Protein AF-A0A7D9IH21-F1 (afdb_monomer_lite)

Radius of gyration: 27.2 Å; chains: 1; bounding box: 64×26×74 Å

InterPro domains:
  IPR001841 Zinc finger, RING-type [PS50089] (50-92)
  IPR013083 Zinc finger, RING/FYVE/PHD-type [G3DSA:3.30.40.10] (25-113)

Foldseek 3Di:
DVVVVVVVVVVVVVVVVVVVVVVVVVVVVVVVVVVVVVVVLVVVQQQQAALQPRHRAAPQWKAWPVVRGTNGDPVRLVVCVVVVQQADSPPRHGRTDIDTHGPPCVVVVVVVSDD

pLDDT: mean 84.57, std 10.25, range [42.75, 95.56]

Sequence (115 aa):
MAVTESLETALQAFKGSVEEALKSHMSHQGYIETAVEEALLSEILEFVRCIICKEATNPPIVVATCCESIIGYYQCAKTWRDSGKNTCPKCREEGFNCSTINLKGLDNFLRGVHY

Structure (mmCIF, N/CA/C/O backbone):
data_AF-A0A7D9IH21-F1
#
_entry.id   AF-A0A7D9IH21-F1
#
loop_
_atom_site.group_PDB
_atom_site.id
_atom_site.type_symbol
_atom_site.label_atom_id
_atom_site.label_alt_id
_atom_site.label_comp_id
_atom_site.label_asym_id
_atom_site.label_entity_id
_atom_site.label_seq_id
_atom_site.pdbx_PDB_ins_code
_atom_site.Cartn_x
_atom_site.Cartn_y
_atom_site.Cartn_z
_atom_site.occupancy
_atom_site.B_iso_or_equiv
_atom_site.auth_seq_id
_atom_site.auth_comp_id
_atom_site.auth_asym_id
_atom_site.auth_atom_id
_atom_site.pdbx_PDB_model_num
ATOM 1 N N . MET A 1 1 ? -45.600 3.493 57.830 1.00 61.28 1 MET A N 1
ATOM 2 C CA . MET A 1 1 ? -44.351 4.264 57.658 1.00 61.28 1 MET A CA 1
ATOM 3 C C . MET A 1 1 ? -43.173 3.381 57.247 1.00 61.28 1 MET A C 1
ATOM 5 O O . MET A 1 1 ? -42.564 3.702 56.247 1.00 61.28 1 MET A O 1
ATOM 9 N N . ALA A 1 2 ? -42.914 2.233 57.887 1.00 62.25 2 ALA A N 1
ATOM 10 C CA . ALA A 1 2 ? -41.777 1.369 57.512 1.00 62.25 2 ALA A CA 1
ATOM 11 C C . ALA A 1 2 ? -41.855 0.721 56.104 1.00 62.25 2 ALA A C 1
ATOM 13 O O . ALA A 1 2 ? -40.837 0.471 55.468 1.00 62.25 2 ALA A O 1
ATOM 14 N N . VAL A 1 3 ? -43.063 0.448 55.592 1.00 65.25 3 VAL A N 1
ATOM 15 C CA . VAL A 1 3 ? -43.251 -0.226 54.287 1.00 65.25 3 VAL A CA 1
ATOM 16 C C . VAL A 1 3 ? -42.898 0.688 53.107 1.00 65.25 3 VAL A C 1
ATOM 18 O O . VAL A 1 3 ? -42.358 0.225 52.109 1.00 65.25 3 VAL A O 1
ATOM 21 N N . THR A 1 4 ? -43.171 1.988 53.223 1.00 71.25 4 THR A N 1
ATOM 22 C CA . THR A 1 4 ? -42.893 2.983 52.176 1.00 71.25 4 THR A CA 1
ATOM 23 C C . THR A 1 4 ? -41.397 3.274 52.044 1.00 71.25 4 THR A C 1
ATOM 25 O O . THR A 1 4 ? -40.894 3.299 50.928 1.00 71.25 4 THR A O 1
ATOM 28 N N . GLU A 1 5 ? -40.663 3.364 53.158 1.00 74.56 5 GLU A N 1
ATOM 29 C CA . GLU A 1 5 ? -39.197 3.547 53.153 1.00 74.56 5 GLU A CA 1
ATOM 30 C C . GLU A 1 5 ? -38.461 2.335 52.557 1.00 74.56 5 GLU A C 1
ATOM 32 O O . GLU A 1 5 ? -37.491 2.475 51.806 1.00 74.56 5 GLU A O 1
ATOM 37 N N . SER A 1 6 ? -38.955 1.124 52.838 1.00 80.50 6 SER A N 1
ATOM 38 C CA . SER A 1 6 ? -38.430 -0.100 52.226 1.00 80.50 6 SER A CA 1
ATOM 39 C C . SER A 1 6 ? -38.660 -0.147 50.713 1.00 80.50 6 SER A C 1
ATOM 41 O O . SER A 1 6 ? -37.826 -0.695 49.992 1.00 80.50 6 SER A O 1
ATOM 43 N N . LEU A 1 7 ? -39.779 0.402 50.227 1.00 81.44 7 LEU A N 1
ATOM 44 C CA . LEU A 1 7 ? -40.109 0.418 48.803 1.00 81.44 7 LEU A CA 1
ATOM 45 C C . LEU A 1 7 ? -39.249 1.437 48.042 1.00 81.44 7 LEU A C 1
ATOM 47 O O . LEU A 1 7 ? -38.740 1.124 46.970 1.00 81.44 7 LEU A O 1
ATOM 51 N N . GLU A 1 8 ? -39.034 2.624 48.616 1.00 88.38 8 GLU A N 1
ATOM 52 C CA . GLU A 1 8 ? -38.172 3.665 48.038 1.00 88.38 8 GLU A CA 1
ATOM 53 C C . GLU A 1 8 ? -36.718 3.199 47.936 1.00 88.38 8 GLU A C 1
ATOM 55 O O . GLU A 1 8 ? -36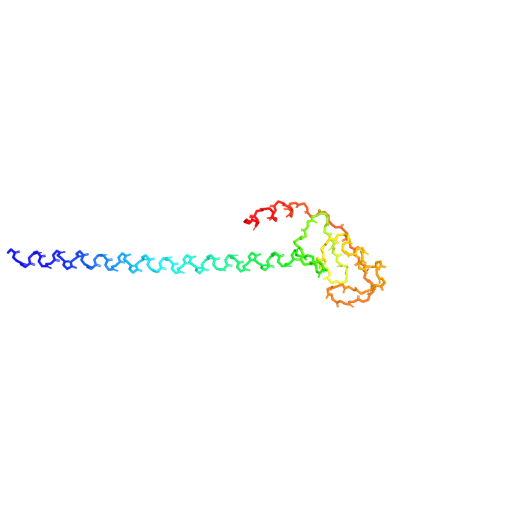.085 3.351 46.894 1.00 88.38 8 GLU A O 1
ATOM 60 N N . THR A 1 9 ? -36.213 2.531 48.974 1.00 91.75 9 THR A N 1
ATOM 61 C CA . THR A 1 9 ? -34.849 1.982 48.980 1.00 91.75 9 THR A CA 1
ATOM 62 C C . THR A 1 9 ? -34.662 0.933 47.878 1.00 91.75 9 THR A C 1
ATOM 64 O O . THR A 1 9 ? -33.656 0.943 47.165 1.00 91.75 9 THR A O 1
ATOM 67 N N . ALA A 1 10 ? -35.651 0.055 47.691 1.00 87.12 10 ALA A N 1
ATOM 68 C CA . ALA A 1 10 ? -35.635 -0.948 46.629 1.00 87.12 10 ALA A CA 1
ATOM 69 C C . ALA A 1 10 ? -35.704 -0.309 45.231 1.00 87.12 10 ALA A C 1
ATOM 71 O O . ALA A 1 10 ? -35.009 -0.751 44.314 1.00 87.12 10 ALA A O 1
ATOM 72 N N . LEU A 1 11 ? -36.494 0.757 45.071 1.00 86.62 11 LEU A N 1
ATOM 73 C CA . LEU A 1 11 ? -36.621 1.486 43.810 1.00 86.62 11 LEU A CA 1
ATOM 74 C C . LEU A 1 11 ? -35.313 2.204 43.436 1.00 86.62 11 LEU A C 1
ATOM 76 O O . LEU A 1 11 ? -34.883 2.144 42.283 1.00 86.62 11 LEU A O 1
ATOM 80 N N . GLN A 1 12 ? -34.646 2.821 44.417 1.00 89.94 12 GLN A N 1
ATOM 81 C CA . GLN A 1 12 ? -33.330 3.441 44.249 1.00 89.94 12 GLN A CA 1
ATOM 82 C C . GLN A 1 12 ? -32.267 2.411 43.838 1.00 89.94 12 GLN A C 1
ATOM 84 O O . GLN A 1 12 ? -31.505 2.654 42.901 1.00 89.94 12 GLN A O 1
ATOM 89 N N . ALA A 1 13 ? -32.233 1.251 44.502 1.00 91.50 13 ALA A N 1
ATOM 90 C CA . ALA A 1 13 ? -31.278 0.184 44.201 1.00 91.50 13 ALA A CA 1
ATOM 91 C C . ALA A 1 13 ? -31.494 -0.412 42.799 1.00 91.50 13 ALA A C 1
ATOM 93 O O . ALA A 1 13 ? -30.534 -0.648 42.059 1.00 91.50 13 ALA A O 1
ATOM 94 N N . PHE A 1 14 ? -32.757 -0.601 42.403 1.00 87.44 14 PHE A N 1
ATOM 95 C CA . PHE A 1 14 ? -33.105 -1.053 41.059 1.00 87.44 14 PHE A CA 1
ATOM 96 C C . PHE A 1 14 ? -32.673 -0.037 39.997 1.00 87.44 14 PHE A C 1
ATOM 98 O O . PHE A 1 14 ? -32.036 -0.409 39.013 1.00 87.44 14 PHE A O 1
ATOM 105 N N . LYS A 1 15 ? -32.941 1.255 40.222 1.00 89.38 15 LYS A N 1
ATOM 106 C CA . LYS A 1 15 ? -32.532 2.325 39.306 1.00 89.38 15 LYS A CA 1
ATOM 107 C C . LYS A 1 15 ? -31.012 2.370 39.116 1.00 89.38 15 LYS A C 1
ATOM 109 O O . LYS A 1 15 ? -30.556 2.418 37.977 1.00 89.38 15 LYS A O 1
ATOM 114 N N . GLY A 1 16 ? -30.238 2.285 40.201 1.00 88.19 16 GLY A N 1
ATOM 115 C CA . GLY A 1 16 ? -28.773 2.242 40.125 1.00 88.19 16 GLY A CA 1
ATOM 116 C C . GLY A 1 16 ? -28.258 1.037 39.330 1.00 88.19 16 GLY A C 1
ATOM 117 O O . GLY A 1 16 ? -27.397 1.187 38.468 1.00 88.19 16 GLY A O 1
ATOM 118 N N . SER A 1 17 ? -28.862 -0.136 39.540 1.00 89.06 17 SER A N 1
ATOM 119 C CA . SER A 1 17 ? -28.497 -1.365 38.818 1.00 89.06 17 SER A CA 1
ATOM 120 C C . SER A 1 17 ? -28.770 -1.263 37.311 1.00 89.06 17 SER A C 1
ATOM 122 O O . SER A 1 17 ? -27.969 -1.723 36.499 1.00 89.06 17 SER A O 1
ATOM 124 N N . VAL A 1 18 ? -29.885 -0.632 36.925 1.00 85.56 18 VAL A N 1
ATOM 125 C CA . VAL A 1 18 ? -30.233 -0.390 35.516 1.00 85.56 18 VAL A CA 1
ATOM 126 C C . VAL A 1 18 ? -29.259 0.597 34.869 1.00 85.56 18 VAL A C 1
ATOM 128 O O . VAL A 1 18 ? -28.803 0.352 33.754 1.00 85.56 18 VAL A O 1
ATOM 131 N N . GLU A 1 19 ? -28.899 1.684 35.557 1.00 85.00 19 GLU A N 1
ATOM 132 C CA . GLU A 1 19 ? -27.933 2.670 35.052 1.00 85.00 19 GLU A CA 1
ATOM 133 C C . GLU A 1 19 ? -26.534 2.069 34.848 1.00 85.00 19 GLU A C 1
ATOM 135 O O . GLU A 1 19 ? -25.860 2.386 33.867 1.00 85.00 19 GLU A O 1
ATOM 140 N N . GLU A 1 20 ? -26.096 1.185 35.742 1.00 85.00 20 GLU A N 1
ATOM 141 C CA . GLU A 1 20 ? -24.795 0.520 35.649 1.00 85.00 20 GLU A CA 1
ATOM 142 C C . GLU A 1 20 ? -24.752 -0.516 34.517 1.00 85.00 20 GLU A C 1
ATOM 144 O O . GLU A 1 20 ? -23.797 -0.542 33.736 1.00 85.00 20 GLU A O 1
ATOM 149 N N . ALA A 1 21 ? -25.830 -1.286 34.337 1.00 79.38 21 ALA A N 1
ATOM 150 C CA . ALA A 1 21 ? -25.976 -2.201 33.206 1.00 79.38 21 ALA A CA 1
ATOM 151 C C . ALA A 1 21 ? -25.997 -1.461 31.854 1.00 79.38 21 ALA A C 1
ATOM 153 O O . ALA A 1 21 ? -25.347 -1.896 30.901 1.00 79.38 21 ALA A O 1
ATOM 154 N N . LEU A 1 22 ? -26.684 -0.313 31.772 1.00 72.31 22 LEU A N 1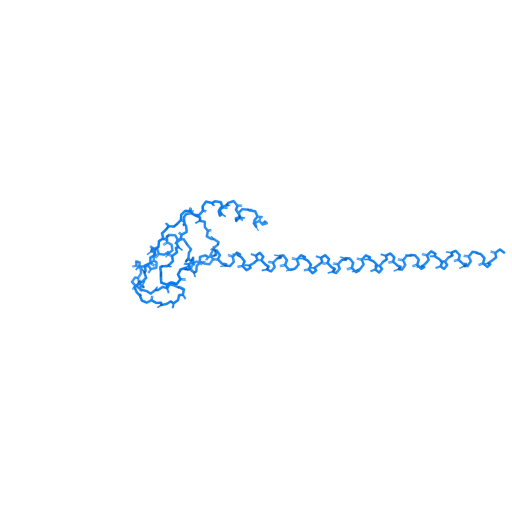
ATOM 155 C CA . LEU A 1 22 ? -26.686 0.552 30.584 1.00 72.31 22 LEU A CA 1
ATOM 156 C C . LEU A 1 22 ? -25.284 1.089 30.269 1.00 72.31 22 LEU A C 1
ATOM 158 O O . LEU A 1 22 ? -24.845 1.004 29.124 1.00 72.31 22 LEU A O 1
ATOM 162 N N . LYS A 1 23 ? -24.551 1.581 31.277 1.00 76.56 23 LYS A N 1
ATOM 163 C CA . LYS A 1 23 ? -23.167 2.060 31.109 1.00 76.56 23 LYS A CA 1
ATOM 164 C C . LYS A 1 23 ? -22.223 0.953 30.641 1.00 76.56 23 LYS A C 1
ATOM 166 O O . LYS A 1 23 ? -21.418 1.194 29.746 1.00 76.56 23 LYS A O 1
ATOM 171 N N . SER A 1 24 ? -22.344 -0.251 31.205 1.00 72.25 24 SER A N 1
ATOM 172 C CA . SER A 1 24 ? -21.542 -1.410 30.798 1.00 72.25 24 SER A CA 1
ATOM 173 C C . SER A 1 24 ? -21.854 -1.851 29.367 1.00 72.25 24 SER A C 1
ATOM 175 O O . SER A 1 24 ? -20.946 -2.176 28.614 1.00 72.25 24 SER A O 1
ATOM 177 N N . HIS A 1 25 ? -23.119 -1.850 28.942 1.00 66.19 25 HIS A N 1
ATOM 178 C CA . HIS A 1 25 ? -23.463 -2.219 27.566 1.00 66.19 25 HIS A CA 1
ATOM 179 C C . HIS A 1 25 ? -23.023 -1.167 26.540 1.00 66.19 25 HIS A C 1
ATOM 181 O O . HIS A 1 25 ? -22.510 -1.530 25.481 1.00 66.19 25 HIS A O 1
ATOM 187 N N . MET A 1 26 ? -23.161 0.123 26.860 1.00 62.41 26 MET A N 1
ATOM 188 C CA . MET A 1 26 ? -22.694 1.209 25.994 1.00 62.41 26 MET A CA 1
ATOM 189 C C . MET A 1 26 ? -21.166 1.232 25.857 1.00 62.41 26 MET A C 1
ATOM 191 O O . MET A 1 26 ? -20.661 1.517 24.773 1.00 62.41 26 MET A O 1
ATOM 195 N N . SER A 1 27 ? -20.420 0.894 26.915 1.00 64.75 27 SER A N 1
ATOM 196 C CA . SER A 1 27 ? -18.955 0.815 26.848 1.00 64.75 27 SER A CA 1
ATOM 197 C C . SER A 1 27 ? -18.470 -0.338 25.962 1.00 64.75 27 SER A C 1
ATOM 199 O O . SER A 1 27 ? -17.488 -0.175 25.242 1.00 64.75 27 SER A O 1
ATOM 201 N N . HIS A 1 28 ? -19.181 -1.470 25.940 1.00 62.81 28 HIS A N 1
ATOM 202 C CA . HIS A 1 28 ? -18.883 -2.571 25.020 1.00 62.81 28 HIS A CA 1
ATOM 203 C C . HIS A 1 28 ? -19.198 -2.227 23.562 1.00 62.81 28 HIS A C 1
ATOM 205 O O . HIS A 1 28 ? -18.428 -2.595 22.678 1.00 62.81 28 HIS A O 1
ATOM 211 N N . GLN A 1 29 ? -20.294 -1.513 23.299 1.00 64.44 29 GLN A N 1
ATOM 212 C CA . GLN A 1 29 ? -20.636 -1.110 21.937 1.00 64.44 29 GLN A CA 1
ATOM 213 C C . GLN A 1 29 ? -19.634 -0.088 21.380 1.00 64.44 29 GLN A C 1
ATOM 215 O O . GLN A 1 29 ? -19.131 -0.284 20.277 1.00 64.44 29 GLN A O 1
ATOM 220 N N . GLY A 1 30 ? -19.250 0.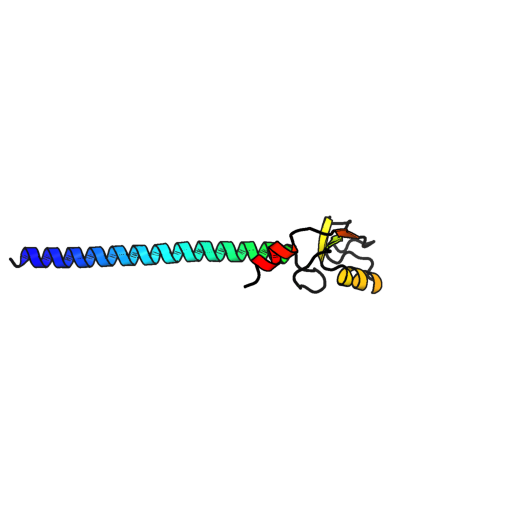917 22.176 1.00 65.38 30 GLY A N 1
ATOM 221 C CA . GLY A 1 30 ? -18.200 1.867 21.791 1.00 65.38 30 GLY A CA 1
ATOM 222 C C . GLY A 1 30 ? -16.839 1.196 21.575 1.00 65.38 30 GLY A C 1
ATOM 223 O O . GLY A 1 30 ? -16.127 1.539 20.640 1.00 65.38 30 GLY A O 1
ATOM 224 N N . TYR A 1 31 ? -16.501 0.179 22.375 1.00 68.88 31 TYR A N 1
ATOM 225 C CA . TYR A 1 31 ? -15.276 -0.601 22.180 1.00 68.88 31 TYR A CA 1
ATOM 226 C C . TYR A 1 31 ? -15.271 -1.376 20.853 1.00 68.88 31 TYR A C 1
ATOM 228 O O . TYR A 1 31 ? -14.254 -1.401 20.163 1.00 68.88 31 TYR A O 1
ATOM 236 N N . ILE A 1 32 ? -16.397 -1.998 20.483 1.00 74.94 32 ILE A N 1
ATOM 237 C CA . ILE A 1 32 ? -16.521 -2.719 19.208 1.00 74.94 32 ILE A CA 1
ATOM 238 C C . ILE A 1 32 ? -16.413 -1.745 18.031 1.00 74.94 32 ILE A C 1
ATOM 240 O O . ILE A 1 32 ? -15.699 -2.038 17.077 1.00 74.94 32 ILE A O 1
ATOM 244 N N . GLU A 1 33 ? -17.082 -0.593 18.102 1.00 76.75 33 GLU A N 1
ATOM 245 C CA . GLU A 1 33 ? -17.029 0.436 17.057 1.00 76.75 33 GLU A CA 1
ATOM 246 C C . GLU A 1 33 ? -15.593 0.942 16.844 1.00 76.75 33 GLU A C 1
ATOM 248 O O . GLU A 1 33 ? -15.090 0.877 15.724 1.00 76.75 33 GLU A O 1
ATOM 253 N N . THR A 1 34 ? -14.882 1.316 17.914 1.00 76.88 34 THR A N 1
ATOM 254 C CA . THR A 1 34 ? -13.477 1.751 17.822 1.00 76.88 34 THR A CA 1
ATOM 255 C C . THR A 1 34 ? -12.558 0.652 17.285 1.00 76.88 34 THR A C 1
ATOM 257 O O . THR A 1 34 ? -11.733 0.912 16.414 1.00 76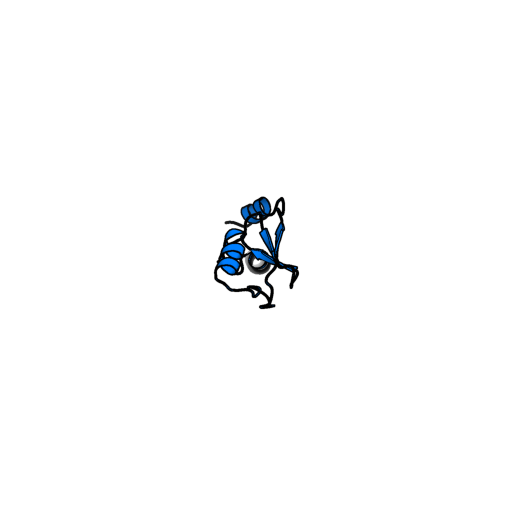.88 34 THR A O 1
ATOM 260 N N . ALA A 1 35 ? -12.711 -0.595 17.742 1.00 77.81 35 ALA A N 1
ATOM 261 C CA . ALA A 1 35 ? -11.881 -1.701 17.263 1.00 77.81 35 ALA A CA 1
ATOM 262 C C . ALA A 1 35 ? -12.086 -1.981 15.762 1.00 77.81 35 ALA A C 1
ATOM 264 O O . ALA A 1 35 ? -11.135 -2.315 15.051 1.00 77.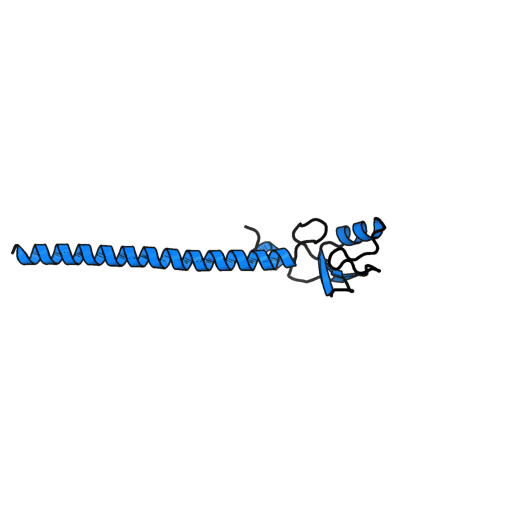81 35 ALA A O 1
ATOM 265 N N . VAL A 1 36 ? -13.320 -1.836 15.266 1.00 84.81 36 VAL A N 1
ATOM 266 C CA . VAL A 1 36 ? -13.634 -1.969 13.836 1.00 84.81 36 VAL A CA 1
ATOM 267 C C . VAL A 1 36 ? -13.026 -0.818 13.035 1.00 84.81 36 VAL A C 1
ATOM 269 O O . VAL A 1 36 ? -12.428 -1.067 11.988 1.00 84.81 36 VAL A O 1
ATOM 272 N N . GLU A 1 37 ? -13.133 0.421 13.517 1.00 84.69 37 GLU A N 1
ATOM 273 C CA . GLU A 1 37 ? -12.523 1.591 12.874 1.00 84.69 37 GLU A CA 1
ATOM 274 C C . GLU A 1 37 ? -10.998 1.453 12.767 1.00 84.69 37 GLU A C 1
ATOM 276 O O . GLU A 1 37 ? -10.434 1.649 11.689 1.00 84.69 37 GLU A O 1
ATOM 281 N N . GLU A 1 38 ? -10.331 1.043 13.847 1.00 82.94 38 GLU A N 1
ATOM 282 C CA . GLU A 1 38 ? -8.883 0.817 13.868 1.00 82.94 38 GLU A CA 1
ATOM 283 C C . GLU A 1 38 ? -8.450 -0.283 12.891 1.00 82.94 38 GLU A C 1
ATOM 285 O O . GLU A 1 38 ? -7.470 -0.115 12.158 1.00 82.94 38 GLU A O 1
ATOM 290 N N . ALA A 1 39 ? -9.185 -1.399 12.837 1.00 85.56 39 ALA A N 1
ATOM 291 C CA . ALA A 1 39 ? -8.900 -2.485 11.904 1.00 85.56 39 ALA A CA 1
ATOM 292 C C . ALA A 1 39 ? -9.016 -2.016 10.445 1.00 85.56 39 ALA A C 1
ATOM 294 O O . ALA A 1 39 ? -8.136 -2.290 9.627 1.00 85.56 39 ALA A O 1
ATOM 295 N N . LEU A 1 40 ? -10.064 -1.252 10.134 1.00 86.38 40 LEU A N 1
ATOM 296 C CA . LEU A 1 40 ? -10.335 -0.762 8.786 1.00 86.38 40 LEU A CA 1
ATOM 297 C C . LEU A 1 40 ? -9.303 0.293 8.351 1.00 86.38 40 LEU A C 1
ATOM 299 O O . LEU A 1 40 ? -8.805 0.253 7.225 1.00 86.38 40 LEU A O 1
ATOM 303 N N . LEU A 1 41 ? -8.905 1.189 9.260 1.00 84.75 41 LEU A N 1
ATOM 304 C CA . LEU A 1 41 ? -7.802 2.126 9.033 1.00 84.75 41 LEU A CA 1
ATOM 305 C C . LEU A 1 41 ? -6.476 1.396 8.809 1.00 84.75 41 LEU A C 1
ATOM 307 O O . LEU A 1 41 ? -5.727 1.757 7.901 1.00 84.75 41 LEU A O 1
ATOM 311 N N . SER A 1 42 ? -6.194 0.356 9.594 1.00 84.62 42 SER A N 1
ATOM 312 C CA . SER A 1 42 ? -4.986 -0.457 9.449 1.00 84.62 42 SER A CA 1
ATOM 313 C C . SER A 1 42 ? -4.906 -1.121 8.070 1.00 84.62 42 SER A C 1
ATOM 315 O O . SER A 1 42 ? -3.866 -1.039 7.413 1.00 84.62 42 SER A O 1
ATOM 317 N N . GLU A 1 43 ? -6.007 -1.701 7.580 1.00 87.62 43 GLU A N 1
ATOM 318 C CA . GLU A 1 43 ? -6.068 -2.298 6.239 1.00 87.62 43 GLU A CA 1
ATOM 319 C C . GLU A 1 43 ? -5.850 -1.265 5.126 1.00 87.62 43 GLU A C 1
ATOM 321 O O . GLU A 1 43 ? -5.074 -1.504 4.194 1.00 87.62 43 GLU A O 1
ATOM 326 N N . ILE A 1 44 ? -6.483 -0.091 5.230 1.00 85.69 44 ILE A N 1
ATOM 327 C CA . ILE A 1 44 ? -6.297 0.992 4.254 1.00 85.69 44 ILE A CA 1
ATOM 328 C C . ILE A 1 44 ? -4.844 1.474 4.258 1.00 85.69 44 ILE A C 1
ATOM 330 O O . ILE A 1 44 ? -4.252 1.666 3.192 1.00 85.69 44 ILE A O 1
ATOM 334 N N . LEU A 1 45 ? -4.249 1.656 5.440 1.00 84.25 45 LEU A N 1
ATOM 335 C CA . LEU A 1 45 ? -2.855 2.065 5.565 1.00 84.25 45 LEU A CA 1
ATOM 336 C C . LEU A 1 45 ? -1.907 1.027 4.965 1.00 84.25 45 LEU A C 1
ATOM 338 O O . LEU A 1 45 ? -0.964 1.403 4.271 1.00 84.25 45 LEU A O 1
ATOM 342 N N . GLU A 1 46 ? -2.168 -0.264 5.169 1.00 86.31 46 GLU A N 1
ATOM 343 C CA . GLU A 1 46 ? -1.371 -1.341 4.581 1.00 86.31 46 GLU A CA 1
ATOM 344 C C . GLU A 1 46 ? -1.391 -1.297 3.048 1.00 86.31 46 GLU A C 1
ATOM 346 O O . GLU A 1 46 ? -0.360 -1.507 2.407 1.00 86.31 46 GLU A O 1
ATOM 351 N N . PHE A 1 47 ? -2.530 -0.937 2.448 1.00 85.12 47 PHE A N 1
ATOM 352 C CA . PHE A 1 47 ? -2.657 -0.798 0.996 1.00 85.12 47 PHE A CA 1
ATOM 353 C C . PHE A 1 47 ? -1.759 0.303 0.412 1.00 85.12 47 PHE A C 1
ATOM 355 O O . PHE A 1 47 ? -1.278 0.189 -0.719 1.00 85.12 47 PHE A O 1
ATOM 362 N N . VAL A 1 48 ? -1.516 1.363 1.184 1.00 85.50 48 VAL A N 1
ATOM 363 C CA . VAL A 1 48 ? -0.694 2.511 0.780 1.00 85.50 48 VAL A CA 1
ATOM 364 C C . VAL A 1 48 ? 0.715 2.471 1.368 1.00 85.50 48 VAL A C 1
ATOM 366 O O . VAL A 1 48 ? 1.460 3.434 1.201 1.00 85.50 48 VAL A O 1
ATOM 369 N N . ARG A 1 49 ? 1.140 1.381 2.020 1.00 90.19 49 ARG A N 1
ATOM 370 C CA . ARG A 1 49 ? 2.546 1.186 2.406 1.00 90.19 49 ARG A CA 1
ATOM 371 C C . ARG A 1 49 ? 3.401 0.785 1.212 1.00 90.19 49 ARG A C 1
ATOM 373 O O . ARG A 1 49 ? 2.989 0.056 0.311 1.00 90.19 49 ARG A O 1
ATOM 380 N N . CYS A 1 50 ? 4.653 1.219 1.239 1.00 93.19 50 CYS A N 1
ATOM 381 C CA . CYS A 1 50 ? 5.640 0.798 0.267 1.00 93.19 50 CYS A CA 1
ATOM 382 C C . CYS A 1 50 ? 5.953 -0.689 0.459 1.00 93.19 50 CYS A C 1
ATOM 384 O O . CYS A 1 50 ? 6.398 -1.120 1.518 1.00 93.19 50 CYS A O 1
ATOM 386 N N . ILE A 1 51 ? 5.797 -1.489 -0.590 1.00 94.31 51 ILE A N 1
ATOM 387 C CA . ILE A 1 51 ? 6.016 -2.940 -0.552 1.00 94.31 51 ILE A CA 1
ATOM 388 C C . ILE A 1 51 ? 7.473 -3.280 -0.224 1.00 94.31 51 ILE A C 1
ATOM 390 O O . ILE A 1 51 ? 7.729 -4.328 0.373 1.00 94.31 51 ILE A O 1
ATOM 394 N N . ILE A 1 52 ? 8.400 -2.385 -0.581 1.00 93.44 52 ILE A N 1
ATOM 395 C CA . ILE A 1 52 ? 9.847 -2.572 -0.458 1.00 93.44 52 ILE A CA 1
ATOM 396 C C . ILE A 1 52 ? 10.352 -2.163 0.934 1.00 93.44 52 ILE A C 1
ATOM 398 O O . ILE A 1 52 ? 11.001 -2.975 1.583 1.00 93.44 52 ILE A O 1
ATOM 402 N N . CYS A 1 53 ? 10.066 -0.938 1.401 1.00 93.50 53 CYS A N 1
ATOM 403 C CA . CYS A 1 53 ? 10.559 -0.446 2.701 1.00 93.50 53 CYS A CA 1
ATOM 404 C C . CYS A 1 53 ? 9.551 -0.566 3.854 1.00 93.50 53 CYS A C 1
ATOM 406 O O . CYS A 1 53 ? 9.932 -0.360 4.998 1.00 93.50 53 CYS A O 1
ATOM 408 N N . LYS A 1 54 ? 8.287 -0.909 3.572 1.00 91.25 54 LYS A N 1
ATOM 409 C CA . LYS A 1 54 ? 7.182 -1.036 4.544 1.00 91.25 54 LYS A CA 1
ATOM 410 C C . LYS A 1 54 ? 6.769 0.254 5.259 1.00 91.25 54 LYS A C 1
ATOM 412 O O . LYS A 1 54 ? 5.903 0.215 6.127 1.00 91.25 54 LYS A O 1
ATOM 417 N N . GLU A 1 55 ? 7.314 1.398 4.865 1.00 89.19 55 GLU A N 1
ATOM 418 C CA . GLU A 1 55 ? 6.876 2.710 5.348 1.00 89.19 55 GLU A CA 1
ATOM 419 C C . GLU A 1 55 ? 5.609 3.178 4.610 1.00 89.19 55 GLU A C 1
ATOM 421 O O . GLU A 1 55 ? 5.366 2.775 3.469 1.00 89.19 55 GLU A O 1
ATOM 426 N N . ALA A 1 56 ? 4.797 4.032 5.245 1.00 83.06 56 ALA A N 1
ATOM 427 C CA . ALA A 1 56 ? 3.649 4.678 4.597 1.00 83.06 56 ALA A CA 1
ATOM 428 C C . ALA A 1 56 ? 4.119 5.447 3.359 1.00 83.06 56 ALA A C 1
ATOM 430 O O . ALA A 1 56 ? 5.157 6.088 3.443 1.00 83.06 56 ALA A O 1
ATOM 431 N N . THR A 1 57 ? 3.413 5.386 2.227 1.00 84.19 57 THR A N 1
ATOM 432 C CA . THR A 1 57 ? 3.865 6.028 0.980 1.00 84.19 57 THR A CA 1
ATOM 433 C C . THR A 1 57 ? 3.340 7.452 0.858 1.00 84.19 57 THR A C 1
ATOM 435 O O . THR A 1 57 ? 2.139 7.661 0.950 1.00 84.19 57 THR A O 1
ATOM 438 N N . ASN A 1 58 ? 4.196 8.414 0.519 1.00 81.25 58 ASN A N 1
ATOM 439 C CA . ASN A 1 58 ? 3.763 9.757 0.127 1.00 81.25 58 ASN A CA 1
ATOM 440 C C . ASN A 1 58 ? 3.805 9.948 -1.396 1.00 81.25 58 ASN A C 1
ATOM 442 O O . ASN A 1 58 ? 4.663 9.359 -2.061 1.00 81.25 58 ASN A O 1
ATOM 446 N N . PRO A 1 59 ? 2.924 10.790 -1.968 1.00 82.69 59 PRO A N 1
ATOM 447 C CA . PRO A 1 59 ? 3.036 11.189 -3.362 1.00 82.69 59 PRO A CA 1
ATOM 448 C C . PRO A 1 59 ? 4.415 11.794 -3.684 1.00 82.69 59 PRO A C 1
ATOM 450 O O . PRO A 1 59 ? 4.963 12.540 -2.870 1.00 82.69 59 PRO A O 1
ATOM 453 N N . PRO A 1 60 ? 4.963 11.542 -4.885 1.00 88.19 60 PRO A N 1
ATOM 454 C CA . PRO A 1 60 ? 4.391 10.717 -5.949 1.00 88.19 60 PRO A CA 1
ATOM 455 C C . PRO A 1 60 ? 4.519 9.205 -5.673 1.00 88.19 60 PRO A C 1
ATOM 457 O O . PRO A 1 60 ? 5.582 8.717 -5.291 1.00 88.19 60 PRO A O 1
ATOM 460 N N . ILE A 1 61 ? 3.438 8.461 -5.929 1.00 91.25 61 ILE A N 1
ATOM 461 C CA . ILE A 1 61 ? 3.373 7.006 -5.743 1.00 91.25 61 ILE A CA 1
ATOM 462 C C . ILE A 1 61 ? 3.708 6.272 -7.041 1.00 91.25 61 ILE A C 1
ATOM 464 O O . ILE A 1 61 ? 3.396 6.737 -8.137 1.00 91.25 61 ILE A O 1
ATOM 468 N N . VAL A 1 62 ? 4.320 5.100 -6.923 1.00 94.44 62 VAL A N 1
ATOM 469 C CA . VAL A 1 62 ? 4.583 4.205 -8.050 1.00 94.44 62 VAL A CA 1
ATOM 470 C C . VAL A 1 62 ? 3.544 3.100 -8.092 1.00 94.44 62 VAL A C 1
ATOM 472 O O . VAL A 1 62 ? 3.321 2.418 -7.093 1.00 94.44 62 VAL A O 1
ATOM 475 N N . VAL A 1 63 ? 2.963 2.889 -9.269 1.00 94.69 63 VAL A N 1
ATOM 476 C CA . VAL A 1 63 ? 2.038 1.794 -9.568 1.00 94.69 63 VAL A CA 1
ATOM 477 C C . VAL A 1 63 ? 2.693 0.861 -10.579 1.00 94.69 63 VAL A C 1
ATOM 479 O O . VAL A 1 63 ? 3.226 1.309 -11.595 1.00 94.69 63 VAL A O 1
ATOM 482 N N . ALA A 1 64 ? 2.692 -0.437 -10.291 1.00 94.88 64 ALA A N 1
ATOM 483 C CA . ALA A 1 64 ? 3.184 -1.441 -11.226 1.00 94.88 64 ALA A CA 1
ATOM 484 C C . ALA A 1 64 ? 2.172 -1.664 -12.348 1.00 94.88 64 ALA A C 1
ATOM 486 O O . ALA A 1 64 ? 0.987 -1.826 -12.076 1.00 94.88 64 ALA A O 1
ATOM 487 N N . THR A 1 65 ? 2.635 -1.737 -13.594 1.00 94.62 65 THR A N 1
ATOM 488 C CA . THR A 1 65 ? 1.740 -1.950 -14.744 1.00 94.62 65 THR A CA 1
ATOM 489 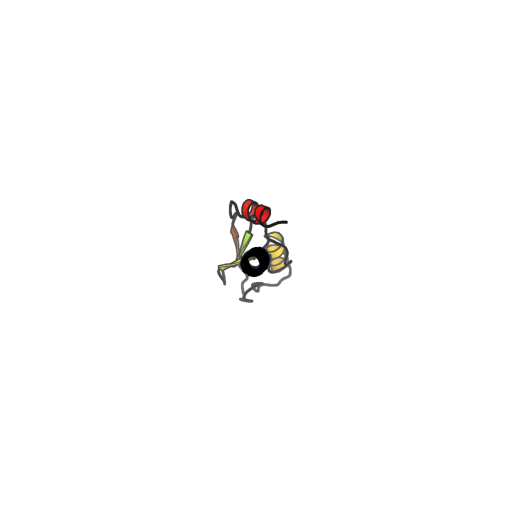C C . THR A 1 65 ? 1.254 -3.393 -14.856 1.00 94.62 65 THR A C 1
ATOM 491 O O . THR A 1 65 ? 0.203 -3.633 -15.425 1.00 94.62 65 THR A O 1
ATOM 494 N N . CYS A 1 66 ? 2.007 -4.354 -14.318 1.00 95.00 66 CYS A N 1
ATOM 495 C CA . CYS A 1 66 ? 1.689 -5.782 -14.396 1.00 95.00 66 CYS A CA 1
ATOM 496 C C . CYS A 1 66 ? 0.518 -6.214 -13.502 1.00 95.00 66 CYS A C 1
ATOM 498 O O . CYS A 1 66 ? -0.290 -7.047 -13.884 1.00 95.00 66 CYS A O 1
ATOM 500 N N . CYS A 1 67 ? 0.410 -5.645 -12.300 1.00 94.38 67 CYS A N 1
ATOM 501 C CA . CYS A 1 67 ? -0.627 -6.010 -11.324 1.00 94.38 67 CYS A CA 1
ATOM 502 C C . CYS A 1 67 ? -1.452 -4.814 -10.843 1.00 94.38 67 CYS A C 1
ATOM 504 O O . CYS A 1 67 ? -2.119 -4.908 -9.811 1.00 94.38 67 CYS A O 1
ATOM 506 N N . GLU A 1 68 ? -1.318 -3.677 -11.534 1.00 93.81 68 GLU A N 1
ATOM 507 C CA . GLU A 1 68 ? -2.059 -2.428 -11.297 1.00 93.81 68 GLU A CA 1
ATOM 508 C C . GLU A 1 68 ? -2.067 -1.982 -9.827 1.00 93.81 68 GLU A C 1
ATOM 510 O O . GLU A 1 68 ? -2.989 -1.344 -9.327 1.00 93.81 68 GLU A O 1
ATOM 515 N N . SER A 1 69 ? -1.008 -2.340 -9.105 1.00 92.38 69 SER A N 1
ATOM 516 C CA . SER A 1 69 ? -0.928 -2.178 -7.662 1.00 92.38 69 SER A CA 1
ATOM 517 C C . SER A 1 69 ? 0.064 -1.099 -7.278 1.00 92.38 69 SER A C 1
ATOM 519 O O . SER A 1 69 ? 1.138 -0.986 -7.876 1.00 92.38 69 SER A O 1
ATOM 521 N N . ILE A 1 70 ? -0.260 -0.369 -6.208 1.00 92.62 70 ILE A N 1
ATOM 522 C CA . ILE A 1 70 ? 0.681 0.534 -5.548 1.00 92.62 70 ILE A CA 1
ATOM 523 C C . ILE A 1 70 ? 1.885 -0.283 -5.072 1.00 92.62 70 ILE A C 1
ATOM 525 O O . ILE A 1 70 ? 1.744 -1.295 -4.385 1.00 92.62 70 ILE A O 1
ATOM 529 N N . ILE A 1 71 ? 3.072 0.154 -5.479 1.00 94.25 71 ILE A N 1
ATOM 530 C CA . ILE A 1 71 ? 4.356 -0.387 -5.035 1.00 94.25 71 ILE A CA 1
ATOM 531 C C . ILE A 1 71 ? 4.919 0.442 -3.892 1.00 94.25 71 ILE A C 1
ATOM 533 O O . ILE A 1 71 ? 5.537 -0.114 -2.989 1.00 94.25 71 ILE A O 1
ATOM 537 N N . GLY A 1 72 ? 4.725 1.758 -3.935 1.00 92.06 72 GLY A N 1
ATOM 538 C CA . GLY A 1 72 ? 5.224 2.675 -2.923 1.00 92.06 72 GLY A CA 1
ATOM 539 C C . GLY A 1 72 ? 6.031 3.812 -3.525 1.00 92.06 72 GLY A C 1
ATOM 540 O O . GLY A 1 72 ? 5.626 4.422 -4.513 1.00 92.06 72 GLY A O 1
ATOM 541 N N . TYR A 1 73 ? 7.181 4.098 -2.919 1.00 91.31 73 TYR A N 1
ATOM 542 C CA . TYR A 1 73 ? 8.021 5.230 -3.287 1.00 91.31 73 TYR A CA 1
ATOM 543 C C . TYR A 1 73 ? 8.739 5.050 -4.617 1.00 91.31 73 TYR A C 1
ATOM 545 O O . TYR A 1 73 ? 9.261 3.974 -4.928 1.00 91.31 73 TYR A O 1
ATOM 553 N N . TYR A 1 74 ? 8.880 6.162 -5.341 1.00 90.19 74 TYR A N 1
ATOM 554 C CA . TYR A 1 74 ? 9.691 6.218 -6.551 1.00 90.19 74 TYR A CA 1
ATOM 555 C C . TYR A 1 74 ? 11.129 5.755 -6.315 1.00 90.19 74 TYR A C 1
ATOM 557 O O . TYR A 1 74 ? 11.631 4.919 -7.064 1.00 90.19 74 TYR A O 1
ATOM 565 N N . GLN A 1 75 ? 11.778 6.233 -5.251 1.00 91.69 75 GLN A N 1
ATOM 566 C CA . GLN A 1 75 ? 13.155 5.860 -4.931 1.00 91.69 75 GLN A CA 1
ATOM 567 C C . GLN A 1 75 ? 13.276 4.359 -4.655 1.00 91.69 75 GLN A C 1
ATOM 569 O O . GLN A 1 75 ? 14.191 3.726 -5.169 1.00 91.69 75 GLN A O 1
ATOM 574 N N . CYS A 1 76 ? 12.336 3.767 -3.911 1.00 93.88 76 CYS A N 1
ATOM 575 C CA . CYS A 1 76 ? 12.347 2.330 -3.646 1.00 93.88 76 CYS A CA 1
ATOM 576 C C . CYS A 1 76 ? 12.187 1.516 -4.934 1.00 93.88 76 CYS A C 1
ATOM 578 O O . CYS A 1 76 ? 12.971 0.600 -5.177 1.00 93.88 76 CYS A O 1
ATOM 580 N N . ALA A 1 77 ? 11.211 1.863 -5.777 1.00 92.38 77 ALA A N 1
ATOM 581 C CA . ALA A 1 77 ? 10.989 1.181 -7.051 1.00 92.38 77 ALA A CA 1
ATOM 582 C C . ALA A 1 77 ? 12.191 1.322 -8.000 1.00 92.38 77 ALA A C 1
ATOM 584 O O . ALA A 1 77 ? 12.573 0.356 -8.663 1.00 92.38 77 ALA A O 1
ATOM 585 N N . LYS A 1 78 ? 12.822 2.503 -8.025 1.00 91.50 78 LYS A N 1
ATOM 586 C CA . LYS A 1 78 ? 14.040 2.759 -8.794 1.00 91.50 78 LYS A CA 1
ATOM 587 C C . LYS A 1 78 ? 15.201 1.893 -8.298 1.00 91.50 78 LYS A C 1
ATOM 589 O O . LYS A 1 78 ? 15.758 1.141 -9.086 1.00 91.50 78 LYS A O 1
ATOM 594 N N . THR A 1 79 ? 15.508 1.923 -7.001 1.00 93.75 79 THR A N 1
ATOM 595 C CA . THR A 1 79 ? 16.574 1.100 -6.402 1.00 93.75 79 THR A CA 1
ATOM 596 C C . THR A 1 79 ? 16.342 -0.390 -6.638 1.00 93.75 79 THR A C 1
ATOM 598 O O . THR A 1 79 ? 17.285 -1.132 -6.902 1.00 93.75 79 THR A O 1
ATOM 601 N N . TRP A 1 80 ? 15.088 -0.842 -6.583 1.00 93.62 80 TRP A N 1
ATOM 602 C CA . TRP A 1 80 ? 14.740 -2.225 -6.889 1.00 93.62 80 TRP A CA 1
ATOM 603 C C . TRP A 1 80 ? 15.122 -2.605 -8.323 1.00 93.62 80 TRP A C 1
ATOM 605 O O . TRP A 1 80 ? 15.827 -3.593 -8.519 1.00 93.62 80 TRP A O 1
ATOM 615 N N . ARG A 1 81 ? 14.741 -1.788 -9.310 1.00 89.00 81 ARG A N 1
ATOM 616 C CA . ARG A 1 81 ? 15.118 -1.995 -10.715 1.00 89.00 81 ARG A CA 1
ATOM 617 C C . ARG A 1 81 ? 16.636 -1.945 -10.909 1.00 89.00 81 ARG A C 1
ATOM 619 O O . ARG A 1 81 ? 17.201 -2.842 -11.531 1.00 89.00 81 ARG A O 1
ATOM 626 N N . ASP A 1 82 ? 17.286 -0.936 -10.335 1.00 90.94 82 ASP A N 1
ATOM 627 C CA . ASP A 1 82 ? 18.729 -0.701 -10.465 1.00 90.94 82 ASP A CA 1
ATOM 628 C C . ASP A 1 82 ? 19.562 -1.824 -9.815 1.00 90.94 82 ASP A C 1
ATOM 630 O O . ASP A 1 82 ? 20.687 -2.082 -10.233 1.00 90.94 82 ASP A O 1
ATOM 634 N N . SER A 1 83 ? 18.997 -2.560 -8.847 1.00 90.12 83 SER A N 1
ATOM 635 C CA . SER A 1 83 ? 19.630 -3.741 -8.236 1.00 90.12 83 SER A CA 1
ATOM 636 C C . SER A 1 83 ? 19.667 -4.988 -9.134 1.00 90.12 83 SER A C 1
ATOM 638 O O . SER A 1 83 ? 20.060 -6.062 -8.683 1.00 90.12 83 SER A O 1
ATOM 640 N N . GLY A 1 84 ? 19.231 -4.878 -10.393 1.00 80.56 84 GLY A N 1
ATOM 641 C CA . GLY A 1 84 ? 19.170 -5.993 -11.342 1.00 80.56 84 GLY A CA 1
ATOM 642 C C . GLY A 1 84 ? 17.941 -6.890 -11.166 1.00 80.56 84 GLY A C 1
ATOM 643 O O . GLY A 1 84 ? 17.791 -7.883 -11.877 1.00 80.56 84 GLY A O 1
ATOM 644 N N . LYS A 1 85 ? 17.028 -6.545 -10.249 1.00 83.38 85 LYS A N 1
ATOM 645 C CA . LYS A 1 85 ? 15.757 -7.252 -10.073 1.00 83.38 85 LYS A CA 1
ATOM 646 C C . LYS A 1 85 ? 14.754 -6.760 -11.110 1.00 83.38 85 LYS A C 1
ATOM 648 O O . LYS A 1 85 ? 14.072 -5.758 -10.909 1.00 83.38 85 LYS A O 1
ATOM 653 N N . ASN A 1 86 ? 14.624 -7.503 -12.205 1.00 87.88 86 ASN A N 1
ATOM 654 C CA . ASN A 1 86 ? 13.626 -7.231 -13.242 1.00 87.88 86 ASN A CA 1
ATOM 655 C C . ASN A 1 86 ? 12.253 -7.871 -12.949 1.00 87.88 86 ASN A C 1
ATOM 657 O O . ASN A 1 86 ? 11.482 -8.126 -13.865 1.00 87.88 86 ASN A O 1
ATOM 661 N N . THR A 1 87 ? 11.938 -8.162 -11.687 1.00 94.81 87 THR A N 1
ATOM 662 C CA . THR A 1 87 ? 10.662 -8.768 -11.274 1.00 94.81 87 THR A CA 1
ATOM 663 C C . THR A 1 87 ? 9.859 -7.806 -10.417 1.00 94.81 87 THR A C 1
ATOM 665 O O . THR A 1 87 ? 10.430 -7.110 -9.578 1.00 94.81 87 THR A O 1
ATOM 668 N N . CYS A 1 88 ? 8.537 -7.795 -10.555 1.00 95.19 88 CYS A N 1
ATOM 669 C CA . CYS A 1 88 ? 7.666 -6.963 -9.737 1.00 95.19 88 CYS A CA 1
ATOM 670 C C . CYS A 1 88 ? 7.811 -7.303 -8.241 1.00 95.19 88 CYS A C 1
ATOM 672 O O . CYS A 1 88 ? 7.683 -8.469 -7.867 1.00 95.19 88 CYS A O 1
ATOM 674 N N . PRO A 1 89 ? 8.012 -6.319 -7.347 1.00 93.81 89 PRO A N 1
ATOM 675 C CA . PRO A 1 89 ? 8.134 -6.586 -5.912 1.00 93.81 89 PRO A CA 1
ATOM 676 C C . PRO A 1 89 ? 6.832 -7.101 -5.273 1.00 93.81 89 PRO A C 1
ATOM 678 O O . PRO A 1 89 ? 6.881 -7.652 -4.176 1.00 93.81 89 PRO A O 1
ATOM 681 N N . LYS A 1 90 ? 5.679 -6.949 -5.947 1.00 94.38 90 LYS A N 1
ATOM 682 C CA . LYS A 1 90 ? 4.378 -7.449 -5.479 1.00 94.38 90 LYS A CA 1
ATOM 683 C C . LYS A 1 90 ? 4.031 -8.826 -6.044 1.00 94.38 90 LYS A C 1
ATOM 685 O O . LYS A 1 90 ? 3.979 -9.797 -5.299 1.00 94.38 90 LYS A O 1
ATOM 690 N N . CYS A 1 91 ? 3.788 -8.907 -7.353 1.00 95.56 91 CYS A N 1
ATOM 691 C CA . CYS A 1 91 ? 3.311 -10.127 -8.013 1.00 95.56 91 CYS A CA 1
ATOM 692 C C . CYS A 1 91 ? 4.435 -11.019 -8.556 1.00 95.56 91 CYS A C 1
ATOM 694 O O . CYS A 1 91 ? 4.156 -12.126 -8.999 1.00 95.56 91 CYS A O 1
ATOM 696 N N . ARG A 1 92 ? 5.696 -10.557 -8.513 1.00 94.81 92 ARG A N 1
ATOM 697 C CA . ARG A 1 92 ? 6.888 -11.260 -9.026 1.00 94.81 92 ARG A CA 1
ATOM 698 C C . ARG A 1 92 ? 6.923 -11.495 -10.538 1.00 94.81 92 ARG A C 1
ATOM 700 O O . ARG A 1 92 ? 7.837 -12.162 -11.004 1.00 94.81 92 ARG A O 1
ATOM 707 N N . GLU A 1 93 ? 6.002 -10.905 -11.294 1.00 95.56 93 GLU A N 1
ATOM 708 C CA . GLU A 1 93 ? 6.033 -10.934 -12.759 1.00 95.56 93 GLU A CA 1
ATOM 709 C C . GLU A 1 93 ? 7.330 -10.324 -13.304 1.00 95.56 93 GLU A C 1
ATOM 711 O O . GLU A 1 93 ? 7.819 -9.321 -12.773 1.00 95.56 93 GLU A O 1
ATOM 716 N N . GLU A 1 94 ? 7.896 -10.942 -14.337 1.00 93.69 94 GLU A N 1
ATOM 717 C CA . GLU A 1 94 ? 9.099 -10.462 -15.016 1.00 93.69 94 GLU A CA 1
ATOM 718 C C . GLU A 1 94 ? 8.826 -9.189 -15.832 1.00 93.69 94 GLU A C 1
ATOM 720 O O . GLU A 1 94 ? 7.699 -8.903 -16.221 1.00 93.69 94 GLU A O 1
ATOM 725 N N . GLY A 1 95 ? 9.870 -8.405 -16.101 1.00 88.06 95 GLY A N 1
ATOM 726 C CA . GLY A 1 95 ? 9.741 -7.149 -16.837 1.00 88.06 95 GLY A CA 1
ATOM 727 C C . GLY A 1 95 ? 9.115 -6.038 -15.997 1.00 88.06 95 GLY A C 1
ATOM 728 O O . GLY A 1 95 ? 8.164 -5.395 -16.438 1.00 88.06 95 GLY A O 1
ATOM 729 N N . PHE A 1 96 ? 9.630 -5.801 -14.783 1.00 91.62 96 PHE A N 1
ATOM 730 C CA . PHE A 1 96 ? 9.071 -4.801 -13.869 1.00 91.62 96 PHE A CA 1
ATOM 731 C C . PHE A 1 96 ? 9.029 -3.390 -14.479 1.00 91.62 96 PHE A C 1
ATOM 733 O O . PHE A 1 96 ? 10.006 -2.632 -14.461 1.00 91.62 96 PHE A O 1
ATOM 740 N N . ASN A 1 97 ? 7.837 -3.016 -14.937 1.00 90.94 97 ASN A N 1
ATOM 741 C CA . ASN A 1 97 ? 7.510 -1.690 -15.427 1.00 90.94 97 ASN A CA 1
ATOM 742 C C . ASN A 1 97 ? 6.520 -0.993 -14.486 1.00 90.94 97 ASN A C 1
ATOM 744 O O . ASN A 1 97 ? 5.718 -1.625 -13.790 1.00 90.94 97 ASN A O 1
ATOM 748 N N . CYS A 1 98 ? 6.616 0.331 -14.420 1.00 92.25 98 CYS A N 1
ATOM 749 C CA . CYS A 1 98 ? 5.837 1.110 -13.479 1.00 92.25 98 CYS A CA 1
ATOM 750 C C . CYS A 1 98 ? 5.553 2.524 -13.976 1.00 92.25 98 CYS A C 1
ATOM 752 O O . CYS A 1 98 ? 6.352 3.128 -14.692 1.00 92.25 98 CYS A O 1
ATOM 754 N N . SER A 1 99 ? 4.436 3.072 -13.512 1.00 93.44 99 SER A N 1
ATOM 755 C CA . SER A 1 99 ? 4.038 4.457 -13.731 1.00 93.44 99 SER A CA 1
ATOM 756 C C . SER A 1 99 ? 4.097 5.229 -12.420 1.00 93.44 99 SER A C 1
ATOM 758 O O . SER A 1 99 ? 3.772 4.702 -11.356 1.00 93.44 99 SER A O 1
ATOM 760 N N . THR A 1 100 ? 4.504 6.491 -12.502 1.00 93.62 100 THR A N 1
ATOM 761 C CA . THR A 1 100 ? 4.520 7.403 -11.359 1.00 93.62 100 THR A CA 1
ATOM 762 C C . THR A 1 100 ? 3.262 8.259 -11.399 1.00 93.62 100 THR A C 1
ATOM 764 O O . THR A 1 100 ? 3.020 8.958 -12.382 1.00 93.62 100 THR A O 1
ATOM 767 N N . ILE A 1 101 ? 2.469 8.216 -10.333 1.00 91.31 101 ILE A N 1
ATOM 768 C CA . ILE A 1 101 ? 1.217 8.956 -10.202 1.00 91.31 101 ILE A CA 1
ATOM 769 C C . ILE A 1 101 ? 1.345 9.928 -9.036 1.00 91.31 101 ILE A C 1
ATOM 771 O O . ILE A 1 101 ? 1.717 9.560 -7.923 1.00 91.31 101 ILE A O 1
ATOM 775 N N . ASN A 1 102 ? 0.998 11.189 -9.275 1.00 89.44 102 ASN A N 1
ATOM 776 C CA . ASN A 1 102 ? 0.837 12.156 -8.200 1.00 89.44 102 ASN A CA 1
ATOM 777 C C . ASN A 1 102 ? -0.616 12.138 -7.705 1.00 89.44 102 ASN A C 1
ATOM 779 O O . ASN A 1 102 ? -1.459 12.884 -8.211 1.00 89.44 102 ASN A O 1
ATOM 783 N N . LEU A 1 103 ? -0.919 11.245 -6.759 1.00 85.38 103 LEU A N 1
ATOM 784 C CA . LEU A 1 103 ? -2.259 11.108 -6.190 1.00 85.38 103 LEU A CA 1
ATOM 785 C C . LEU A 1 103 ? -2.537 12.264 -5.218 1.00 85.38 103 LEU A C 1
ATOM 787 O O . LEU A 1 103 ? -2.205 12.202 -4.034 1.00 85.38 103 LEU A O 1
ATOM 791 N N . LYS A 1 104 ? -3.118 13.346 -5.743 1.00 87.38 104 LYS A N 1
ATOM 792 C CA . LYS A 1 104 ? -3.439 14.551 -4.967 1.00 87.38 104 LYS A CA 1
ATOM 793 C C . LYS A 1 104 ? -4.366 14.212 -3.798 1.00 87.38 104 LYS A C 1
ATOM 795 O O . LYS A 1 104 ? -5.378 13.547 -3.996 1.00 87.38 104 LYS A O 1
ATOM 800 N N . GLY A 1 105 ? -4.044 14.711 -2.606 1.00 84.69 105 GLY A N 1
ATOM 801 C CA . GLY A 1 105 ? -4.852 14.517 -1.403 1.00 84.69 105 GLY A CA 1
ATOM 802 C C . GLY A 1 105 ? -4.518 13.254 -0.609 1.00 84.69 105 GLY A C 1
ATOM 803 O O . GLY A 1 105 ? -4.976 13.146 0.525 1.00 84.69 105 GLY A O 1
ATOM 804 N N . LEU A 1 106 ? -3.687 12.341 -1.132 1.00 84.00 106 LEU A N 1
ATOM 805 C CA . LEU A 1 106 ? -3.190 11.198 -0.355 1.00 84.00 106 LEU A CA 1
ATOM 806 C C . LEU A 1 106 ? -2.351 11.661 0.847 1.00 84.00 106 LEU A C 1
ATOM 808 O O . LEU A 1 106 ? -2.466 11.113 1.933 1.00 84.00 106 LEU A O 1
ATOM 812 N N . ASP A 1 107 ? -1.553 12.710 0.674 1.00 82.81 107 ASP A N 1
ATOM 813 C CA . ASP A 1 107 ? -0.776 13.356 1.734 1.00 82.81 107 ASP A CA 1
ATOM 814 C C . ASP A 1 107 ? -1.664 13.974 2.829 1.00 82.81 107 ASP A C 1
ATOM 816 O O . ASP A 1 107 ? -1.328 13.941 4.012 1.00 82.81 107 ASP A O 1
ATOM 820 N N . ASN A 1 108 ? -2.816 14.532 2.453 1.00 83.44 108 ASN A N 1
ATOM 821 C CA . ASN A 1 108 ? -3.811 15.022 3.409 1.00 83.44 108 ASN A CA 1
ATOM 822 C C . ASN A 1 108 ? -4.498 13.872 4.143 1.00 83.44 108 ASN A C 1
ATOM 824 O O . ASN A 1 108 ? -4.657 13.945 5.358 1.00 83.44 108 ASN A O 1
ATOM 828 N N . PHE A 1 109 ? -4.864 12.814 3.415 1.00 83.06 109 PHE A N 1
ATOM 829 C CA . PHE A 1 109 ? -5.464 11.616 3.991 1.00 83.06 109 PHE A CA 1
ATOM 830 C C . PHE A 1 109 ? -4.533 10.984 5.027 1.00 83.06 109 PHE A C 1
ATOM 832 O O . PHE A 1 109 ? -4.924 10.823 6.175 1.00 83.06 109 PHE A O 1
ATOM 839 N N . LEU A 1 110 ? -3.276 10.723 4.662 1.00 78.12 110 LEU A N 1
ATOM 840 C CA . LEU A 1 110 ? -2.302 10.097 5.556 1.00 78.12 110 LEU A CA 1
ATOM 841 C C . LEU A 1 110 ? -2.029 10.937 6.807 1.00 78.12 110 LEU A C 1
ATOM 843 O O . LEU A 1 110 ? -1.962 10.385 7.900 1.00 78.12 110 LEU A O 1
ATOM 847 N N . ARG A 1 111 ? -1.953 12.269 6.683 1.00 78.75 111 ARG A N 1
ATOM 848 C CA . ARG A 1 111 ? -1.831 13.171 7.843 1.00 78.75 111 ARG A CA 1
ATOM 849 C C . ARG A 1 111 ? -3.004 13.066 8.816 1.00 78.75 111 ARG A C 1
ATOM 851 O O . ARG A 1 111 ? -2.784 13.213 10.009 1.00 78.75 111 ARG A O 1
ATOM 858 N N . GLY A 1 112 ? -4.216 12.820 8.321 1.00 67.06 112 GLY A N 1
ATOM 859 C CA . GLY A 1 112 ? -5.407 12.651 9.157 1.00 67.06 112 GLY A CA 1
ATOM 860 C C . GLY A 1 112 ? -5.478 11.313 9.898 1.00 67.06 112 GLY A C 1
ATOM 861 O O . GLY A 1 112 ? -6.293 11.185 10.804 1.00 67.06 112 GLY A O 1
ATOM 862 N N . VAL A 1 113 ? -4.645 10.334 9.524 1.00 64.88 113 VAL A N 1
ATOM 863 C CA . VAL A 1 113 ? -4.610 8.990 10.132 1.00 64.88 113 VAL A CA 1
ATOM 864 C C . VAL A 1 113 ? -3.425 8.826 11.103 1.00 64.88 113 VAL A C 1
ATOM 866 O O . VAL A 1 113 ? -3.392 7.890 11.898 1.00 64.88 113 VAL A O 1
ATOM 869 N N . HIS A 1 114 ? -2.452 9.742 11.088 1.00 54.34 114 HIS A N 1
ATOM 870 C CA . HIS A 1 114 ? -1.381 9.771 12.085 1.00 54.34 114 HIS A CA 1
ATOM 871 C C . HIS A 1 114 ? -1.898 10.329 13.426 1.00 54.34 114 HIS A C 1
ATOM 873 O O . HIS A 1 114 ? -2.199 11.518 13.519 1.00 54.34 114 HIS A O 1
ATOM 879 N N . TYR A 1 115 ? -1.971 9.464 14.446 1.00 42.75 115 TYR A N 1
ATOM 880 C CA . TYR A 1 115 ? -1.958 9.847 15.865 1.00 42.75 115 TYR A CA 1
ATOM 881 C C . TYR A 1 115 ? -0.567 10.332 16.290 1.00 42.75 115 TYR A C 1
ATOM 883 O O . TYR A 1 115 ? 0.432 9.740 15.813 1.00 42.75 115 TYR A O 1
#

Organism: Paramuricea clavata (NCBI:txid317549)

Secondary structure (DSSP, 8-state):
-HHHHHHHHHHHHHHHHHHHHHHHHHHHHHHHHHHHHHHHHHHHHHHTB-TTT-SBPPSSEEEETTT--EEEEHHHHHHHHHTT--B-TTT--BS--EEEE--TTHHHHHHHH--